Protein AF-A0A232FLA5-F1 (afdb_monomer_lite)

Structure (mmCIF, N/CA/C/O backbone):
data_AF-A0A232FLA5-F1
#
_entry.id   AF-A0A232FLA5-F1
#
loop_
_atom_site.group_PDB
_atom_site.id
_atom_site.type_symbol
_atom_site.label_atom_id
_atom_site.label_alt_id
_atom_site.label_comp_id
_atom_site.label_asym_id
_atom_site.label_entity_id
_atom_site.label_seq_id
_atom_site.pdbx_PDB_ins_code
_atom_site.Cartn_x
_atom_site.Cartn_y
_atom_site.Cartn_z
_atom_site.occupancy
_atom_site.B_iso_or_equiv
_atom_site.auth_seq_id
_atom_site.auth_comp_id
_atom_site.auth_asym_id
_atom_site.auth_atom_id
_atom_site.pdbx_PDB_model_num
ATOM 1 N N . MET A 1 1 ? -12.154 5.064 -3.636 1.00 70.19 1 MET A N 1
ATOM 2 C CA . MET A 1 1 ? -11.155 5.838 -2.864 1.00 70.19 1 MET A CA 1
ATOM 3 C C . MET A 1 1 ? -9.773 5.431 -3.352 1.00 70.19 1 MET A C 1
ATOM 5 O O . MET A 1 1 ? -9.533 4.232 -3.439 1.00 70.19 1 MET A O 1
ATOM 9 N N . THR A 1 2 ? -8.908 6.384 -3.709 1.00 71.81 2 THR A N 1
ATOM 10 C CA . THR A 1 2 ? -7.643 6.107 -4.417 1.00 71.81 2 THR A CA 1
ATOM 11 C C . THR A 1 2 ? -6.443 6.331 -3.505 1.00 71.81 2 THR A C 1
ATOM 13 O O . THR A 1 2 ? -6.303 7.405 -2.919 1.00 71.81 2 THR A O 1
ATOM 16 N N . PHE A 1 3 ? -5.570 5.330 -3.420 1.00 76.88 3 PHE A N 1
ATOM 17 C CA . PHE A 1 3 ? -4.286 5.401 -2.725 1.00 76.88 3 PHE A CA 1
ATOM 18 C C . PHE A 1 3 ? -3.154 5.324 -3.737 1.00 76.88 3 PHE A C 1
ATOM 20 O O . PHE A 1 3 ? -3.225 4.518 -4.660 1.00 76.88 3 PHE A O 1
ATOM 27 N N . ILE A 1 4 ? -2.114 6.142 -3.570 1.00 78.25 4 ILE A N 1
ATOM 28 C CA . ILE A 1 4 ? -0.978 6.163 -4.498 1.00 78.25 4 ILE A CA 1
ATOM 29 C C . ILE A 1 4 ? 0.294 5.831 -3.731 1.00 78.25 4 ILE A C 1
ATOM 31 O O . ILE A 1 4 ? 0.638 6.491 -2.749 1.00 78.25 4 ILE A O 1
ATOM 35 N N . LEU A 1 5 ? 0.995 4.810 -4.210 1.00 75.56 5 LEU A N 1
ATOM 36 C CA . LEU A 1 5 ? 2.325 4.431 -3.779 1.00 75.56 5 LEU A CA 1
ATOM 37 C C . LEU A 1 5 ? 3.326 4.929 -4.821 1.00 75.56 5 LEU A C 1
ATOM 39 O O . LEU A 1 5 ? 3.276 4.526 -5.984 1.00 75.56 5 LEU A O 1
ATOM 43 N N . ARG A 1 6 ? 4.228 5.822 -4.411 1.00 68.31 6 ARG A N 1
ATOM 44 C CA . ARG A 1 6 ? 5.314 6.312 -5.268 1.00 68.31 6 ARG A CA 1
ATOM 45 C C . ARG A 1 6 ? 6.635 5.759 -4.765 1.00 68.31 6 ARG A C 1
ATOM 47 O O . ARG A 1 6 ? 6.977 5.939 -3.594 1.00 68.31 6 ARG A O 1
ATOM 54 N N . LYS A 1 7 ? 7.383 5.105 -5.647 1.00 64.56 7 LYS A N 1
ATOM 55 C CA . LYS A 1 7 ? 8.749 4.668 -5.360 1.00 64.56 7 LYS A CA 1
ATOM 56 C C . LYS A 1 7 ? 9.708 5.774 -5.787 1.00 64.56 7 LYS A C 1
ATOM 58 O O . LYS A 1 7 ? 9.718 6.151 -6.953 1.00 64.56 7 LYS A O 1
ATOM 63 N N . GLN A 1 8 ? 10.517 6.287 -4.862 1.00 51.44 8 GLN A N 1
ATOM 64 C C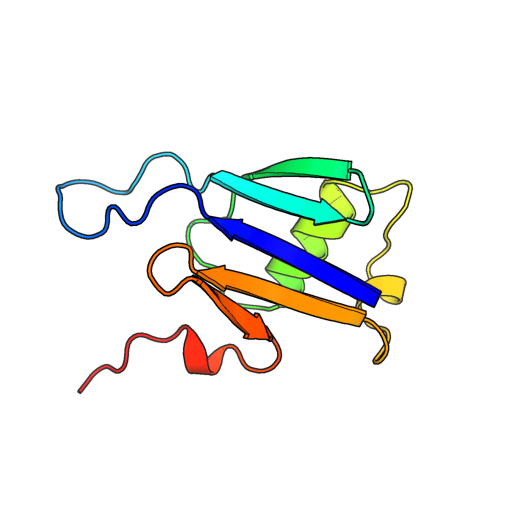A . GLN A 1 8 ? 11.679 7.083 -5.251 1.00 51.44 8 GLN A CA 1
ATOM 65 C C . GLN A 1 8 ? 12.825 6.110 -5.543 1.00 51.44 8 GLN A C 1
ATOM 67 O O . GLN A 1 8 ? 13.208 5.335 -4.674 1.00 51.44 8 GLN A O 1
ATOM 72 N N . ASN A 1 9 ? 13.351 6.171 -6.769 1.00 49.41 9 ASN A N 1
ATOM 73 C CA . ASN A 1 9 ? 14.532 5.468 -7.293 1.00 49.41 9 ASN A CA 1
ATOM 74 C C . ASN A 1 9 ? 14.291 4.098 -7.961 1.00 49.41 9 ASN A C 1
ATOM 76 O O . ASN A 1 9 ? 13.934 3.098 -7.337 1.00 49.41 9 ASN A O 1
ATOM 80 N N . ASN A 1 10 ? 14.610 4.052 -9.260 1.00 50.16 10 ASN A N 1
ATOM 81 C CA . ASN A 1 10 ? 14.776 2.847 -10.076 1.00 50.16 10 ASN A CA 1
ATOM 82 C C . ASN A 1 10 ? 16.267 2.503 -10.267 1.00 50.16 10 ASN A C 1
ATOM 84 O O . ASN A 1 10 ? 16.736 2.323 -11.385 1.00 50.16 10 ASN A O 1
ATOM 88 N N . LEU A 1 11 ? 17.030 2.385 -9.175 1.00 35.53 11 LEU A N 1
ATOM 89 C CA . LEU A 1 11 ? 18.393 1.837 -9.211 1.00 35.53 11 LEU A CA 1
ATOM 90 C C . LEU A 1 11 ? 18.341 0.334 -8.934 1.00 35.53 11 LEU A C 1
ATOM 92 O O . LEU A 1 11 ? 18.653 -0.152 -7.853 1.00 35.53 11 LEU A O 1
ATOM 96 N N . THR A 1 12 ? 17.879 -0.401 -9.938 1.00 40.31 12 THR A N 1
ATOM 97 C CA . THR A 1 12 ? 18.244 -1.814 -10.088 1.00 40.31 12 THR A CA 1
ATOM 98 C C . THR A 1 12 ? 19.528 -1.785 -10.923 1.00 40.31 12 THR A C 1
ATOM 100 O O . THR A 1 12 ? 19.621 -0.940 -11.805 1.00 40.31 12 THR A O 1
ATOM 103 N N . TYR A 1 13 ? 20.513 -2.644 -10.665 1.00 38.09 13 TYR A N 1
ATOM 104 C CA . TYR A 1 13 ? 21.764 -2.782 -11.443 1.00 38.09 13 TYR A CA 1
ATOM 105 C C . TYR A 1 13 ? 22.989 -1.926 -11.081 1.00 38.09 13 TYR A C 1
ATOM 107 O O . TYR A 1 13 ? 23.839 -1.762 -11.940 1.00 38.09 13 TYR A O 1
ATOM 115 N N . LEU A 1 14 ? 23.200 -1.458 -9.850 1.00 32.94 14 LEU A N 1
ATOM 116 C CA . LEU A 1 14 ? 24.573 -1.140 -9.419 1.00 32.94 14 LEU A CA 1
ATOM 117 C C . LEU A 1 14 ? 24.757 -1.484 -7.940 1.00 32.94 14 LEU A C 1
ATOM 119 O O . LEU A 1 14 ? 24.574 -0.634 -7.087 1.00 32.94 14 LEU A O 1
ATOM 123 N N . ILE A 1 15 ? 25.125 -2.749 -7.709 1.00 34.41 15 ILE A N 1
ATOM 124 C CA . ILE A 1 15 ? 25.950 -3.232 -6.591 1.00 34.41 15 ILE A CA 1
ATOM 125 C C . ILE A 1 15 ? 25.362 -2.978 -5.185 1.00 34.41 15 ILE A C 1
ATOM 127 O O . ILE A 1 15 ? 25.305 -1.857 -4.704 1.00 34.41 15 ILE A O 1
ATOM 131 N N . GLU A 1 16 ? 25.017 -4.079 -4.510 1.00 36.94 16 GLU A N 1
ATOM 132 C CA . GLU A 1 16 ? 24.495 -4.159 -3.134 1.00 36.94 16 GLU A CA 1
ATOM 133 C C . GLU A 1 16 ? 23.034 -3.708 -2.948 1.00 36.94 16 GLU A C 1
ATOM 135 O O . GLU A 1 16 ? 22.548 -2.757 -3.547 1.00 36.94 16 GLU A O 1
ATOM 140 N N . LEU A 1 17 ? 22.299 -4.472 -2.132 1.00 39.81 17 LEU A N 1
ATOM 141 C CA . LEU A 1 17 ? 20.905 -4.236 -1.735 1.00 39.81 17 LEU A CA 1
ATOM 142 C C . LEU A 1 17 ? 20.619 -2.730 -1.558 1.00 39.81 17 LEU A C 1
ATOM 144 O O . LEU A 1 17 ? 21.312 -2.092 -0.761 1.00 39.81 17 LEU A O 1
ATOM 148 N N . PRO A 1 18 ? 19.614 -2.137 -2.233 1.00 41.94 18 PRO A N 1
ATOM 149 C CA . PRO A 1 18 ? 19.346 -0.721 -2.065 1.00 41.94 18 PRO A CA 1
ATOM 150 C C . PRO A 1 18 ? 18.851 -0.498 -0.636 1.00 41.94 18 PRO A C 1
ATOM 152 O O . PRO A 1 18 ? 17.754 -0.899 -0.254 1.00 41.94 18 PRO A O 1
ATOM 155 N N . LYS A 1 19 ? 19.713 0.142 0.152 1.00 47.94 19 LYS A N 1
ATOM 156 C CA . LYS A 1 19 ? 19.619 0.392 1.593 1.00 47.94 19 LYS A CA 1
ATOM 157 C C . LYS A 1 19 ? 18.384 1.187 2.031 1.00 47.94 19 LYS A C 1
ATOM 159 O O . LYS A 1 19 ? 18.204 1.403 3.222 1.00 47.94 19 LYS A O 1
ATOM 164 N N . GLU A 1 20 ? 17.512 1.604 1.121 1.00 55.06 20 GLU A N 1
ATOM 165 C CA . GLU A 1 20 ? 16.309 2.353 1.460 1.00 55.06 20 GLU A CA 1
ATOM 166 C C . GLU A 1 20 ? 15.151 1.922 0.560 1.00 55.06 20 GLU A C 1
ATOM 168 O O . GLU A 1 20 ? 14.941 2.461 -0.523 1.00 55.06 20 GLU A O 1
ATOM 173 N N . GLY A 1 21 ? 14.348 0.963 1.028 1.00 63.62 21 GLY A N 1
ATOM 174 C CA . GLY A 1 21 ? 13.018 0.671 0.486 1.00 63.62 21 GLY A CA 1
ATOM 175 C C . GLY A 1 21 ? 12.039 1.831 0.702 1.00 63.62 21 GLY A C 1
ATOM 176 O O . GLY A 1 21 ? 10.906 1.615 1.098 1.00 63.62 21 GLY A O 1
ATOM 177 N N . LEU A 1 22 ? 12.455 3.084 0.546 1.00 72.88 22 LEU A N 1
ATOM 178 C CA . LEU A 1 22 ? 11.641 4.243 0.872 1.00 72.88 22 LEU A CA 1
ATOM 179 C C . LEU A 1 22 ? 10.554 4.446 -0.190 1.00 72.88 22 LEU A C 1
ATOM 181 O O . LEU A 1 22 ? 10.824 4.635 -1.375 1.00 72.88 22 LEU A O 1
ATOM 185 N N . VAL A 1 23 ? 9.303 4.435 0.255 1.00 77.44 23 VAL A N 1
ATOM 186 C CA . VAL A 1 23 ? 8.125 4.719 -0.561 1.00 77.44 23 VAL A CA 1
ATOM 187 C C . VAL A 1 23 ? 7.333 5.870 0.028 1.00 77.44 23 VAL A C 1
ATOM 189 O O . VAL A 1 23 ? 7.351 6.124 1.232 1.00 77.44 23 VAL A O 1
ATOM 192 N N . PHE A 1 24 ? 6.602 6.561 -0.833 1.00 82.62 24 PHE A N 1
ATOM 193 C CA . PHE A 1 24 ? 5.712 7.641 -0.448 1.00 82.62 24 PHE A CA 1
ATOM 194 C C . PHE A 1 24 ? 4.281 7.155 -0.599 1.00 82.62 24 PHE A C 1
ATOM 196 O O . PHE A 1 24 ? 3.838 6.797 -1.689 1.00 82.62 24 PHE A O 1
ATOM 203 N N . LEU A 1 25 ? 3.581 7.131 0.526 1.00 85.94 25 LEU A N 1
ATOM 204 C CA . LEU A 1 25 ? 2.173 6.812 0.630 1.00 85.94 25 LEU A CA 1
ATOM 205 C C . LEU A 1 25 ? 1.395 8.118 0.577 1.00 85.94 25 LEU A C 1
ATOM 207 O O . LEU A 1 25 ? 1.511 8.956 1.475 1.00 85.94 25 LEU A O 1
ATOM 211 N N . GLN A 1 26 ? 0.612 8.290 -0.477 1.00 85.81 26 GLN A N 1
ATOM 212 C CA . GLN A 1 26 ? -0.258 9.442 -0.642 1.00 85.81 26 GLN A CA 1
ATOM 213 C C . GLN A 1 26 ? -1.703 9.035 -0.356 1.00 85.81 26 GLN A C 1
ATOM 215 O O . GLN A 1 26 ? -2.235 8.097 -0.957 1.00 85.81 26 GLN A O 1
ATOM 220 N N . TYR A 1 27 ? -2.331 9.760 0.567 1.00 84.56 27 TYR A N 1
ATOM 221 C CA . TYR A 1 27 ? -3.741 9.634 0.904 1.00 84.56 27 TYR A CA 1
ATOM 222 C C . TYR A 1 27 ? -4.365 11.025 1.002 1.00 84.56 27 TYR A C 1
ATOM 224 O O . TYR A 1 27 ? -3.966 11.837 1.836 1.00 84.56 27 TYR A O 1
ATOM 232 N N . ARG A 1 28 ? -5.364 11.300 0.152 1.00 82.62 28 ARG A N 1
ATOM 233 C CA . ARG A 1 28 ? -5.972 12.637 0.020 1.00 82.62 28 ARG A CA 1
ATOM 234 C C . ARG A 1 28 ? -4.878 13.692 -0.231 1.00 82.62 28 ARG A C 1
ATOM 236 O O . ARG A 1 28 ? -4.109 13.550 -1.177 1.00 82.62 28 ARG A O 1
ATOM 243 N N . ASN A 1 29 ? -4.778 14.703 0.633 1.00 83.12 29 ASN A N 1
ATOM 244 C CA . ASN A 1 29 ? -3.771 15.766 0.561 1.00 83.12 29 ASN A CA 1
ATOM 245 C C . ASN A 1 29 ? -2.561 15.509 1.473 1.00 83.12 29 ASN A C 1
ATOM 247 O O . ASN A 1 29 ? -1.708 16.381 1.623 1.00 83.12 29 ASN A O 1
ATOM 251 N N . GLU A 1 30 ? -2.469 14.330 2.090 1.00 82.00 30 GLU A N 1
ATOM 252 C CA . GLU A 1 30 ? -1.333 13.952 2.919 1.00 82.00 30 GLU A CA 1
ATOM 253 C C . GLU A 1 30 ? -0.406 12.995 2.174 1.00 82.00 30 GLU A C 1
ATOM 255 O O . GLU A 1 30 ? -0.836 12.041 1.526 1.00 82.00 30 GLU A O 1
ATOM 260 N N . THR A 1 31 ? 0.896 13.233 2.306 1.00 84.38 31 THR A N 1
ATOM 261 C CA . THR A 1 31 ? 1.935 12.318 1.834 1.00 84.38 31 THR A CA 1
ATOM 262 C C . THR A 1 31 ? 2.822 11.940 3.006 1.00 84.38 31 THR A C 1
ATOM 264 O O . THR A 1 31 ? 3.312 12.808 3.730 1.00 84.38 31 THR A O 1
ATOM 267 N N . LYS A 1 32 ? 3.037 10.641 3.203 1.00 83.06 32 LYS A N 1
ATOM 268 C CA . LYS A 1 32 ? 3.923 10.108 4.238 1.00 83.06 32 LYS A CA 1
ATOM 269 C C . LYS A 1 32 ? 4.963 9.196 3.619 1.00 83.06 32 LYS A C 1
ATOM 271 O O . LYS A 1 32 ? 4.663 8.419 2.721 1.00 83.06 32 LYS A O 1
ATOM 276 N N . ARG A 1 33 ? 6.187 9.278 4.127 1.00 82.50 33 ARG A N 1
ATOM 277 C CA . ARG A 1 33 ? 7.267 8.358 3.770 1.00 82.50 33 ARG A CA 1
ATOM 278 C C . ARG A 1 33 ? 7.178 7.099 4.632 1.00 82.50 33 ARG A C 1
ATOM 280 O O . ARG A 1 33 ? 6.999 7.203 5.844 1.00 82.50 33 ARG A O 1
ATOM 287 N N . ALA A 1 34 ? 7.313 5.934 4.018 1.00 79.44 34 ALA A N 1
ATOM 288 C CA . ALA A 1 34 ? 7.309 4.639 4.678 1.00 79.44 34 ALA A CA 1
ATOM 289 C C . ALA A 1 34 ? 8.428 3.766 4.111 1.00 79.44 34 ALA A C 1
ATOM 291 O O . ALA A 1 34 ? 8.828 3.924 2.963 1.00 79.44 34 ALA A O 1
ATOM 292 N N . LEU A 1 35 ? 8.937 2.846 4.925 1.00 76.56 35 LEU A N 1
ATOM 293 C CA . LEU A 1 35 ? 9.884 1.840 4.464 1.00 76.56 35 LEU A CA 1
ATOM 294 C C . LEU A 1 35 ? 9.106 0.607 4.019 1.00 76.56 35 LEU A C 1
ATOM 296 O O . LEU A 1 35 ? 8.385 -0.008 4.805 1.00 76.56 35 LEU A O 1
ATOM 300 N N . LEU A 1 36 ? 9.265 0.280 2.751 1.00 71.81 36 LEU A N 1
ATOM 301 C CA . LEU A 1 36 ? 8.871 -0.964 2.141 1.00 71.81 36 LEU A CA 1
ATOM 302 C C . LEU A 1 36 ? 9.758 -2.087 2.694 1.00 71.81 36 LEU A C 1
ATOM 304 O O . LEU A 1 36 ? 10.982 -1.924 2.746 1.00 71.81 36 LEU A O 1
ATOM 308 N N . PRO A 1 37 ? 9.178 -3.224 3.098 1.00 66.12 37 PRO A N 1
ATOM 309 C CA . PRO A 1 37 ? 9.970 -4.414 3.366 1.00 66.12 37 PRO A CA 1
ATOM 310 C C . PRO A 1 37 ? 10.688 -4.886 2.092 1.00 66.12 37 PRO A C 1
ATOM 312 O O . PRO A 1 37 ? 10.252 -4.593 0.978 1.00 66.12 37 PRO A O 1
ATOM 315 N N . ASN A 1 38 ? 11.779 -5.638 2.273 1.00 55.88 38 ASN A N 1
ATOM 316 C CA . ASN A 1 38 ? 12.621 -6.156 1.184 1.00 55.88 38 ASN A CA 1
ATOM 317 C C . ASN A 1 38 ? 11.836 -6.977 0.144 1.00 55.88 38 ASN A C 1
ATOM 319 O O . ASN A 1 38 ? 12.261 -7.074 -1.004 1.00 55.88 38 ASN A O 1
ATOM 323 N N . GLU A 1 39 ? 10.679 -7.520 0.528 1.00 55.47 39 GLU A N 1
ATOM 324 C CA . GLU A 1 39 ? 9.740 -8.194 -0.361 1.00 55.47 39 GLU A CA 1
ATOM 325 C C . GLU A 1 39 ? 8.314 -7.687 -0.092 1.00 55.47 39 GLU A C 1
ATOM 327 O O . GLU A 1 39 ? 7.803 -7.804 1.024 1.00 55.47 39 GLU A O 1
ATOM 332 N N . ILE A 1 40 ? 7.644 -7.142 -1.116 1.00 62.84 40 ILE A N 1
ATOM 333 C CA . ILE A 1 40 ? 6.176 -7.085 -1.118 1.00 62.84 40 ILE A CA 1
ATOM 334 C C . ILE A 1 40 ? 5.699 -8.406 -1.709 1.00 62.84 40 ILE A C 1
ATOM 336 O O . ILE A 1 40 ? 5.715 -8.590 -2.924 1.00 62.84 40 ILE A O 1
ATOM 340 N N . THR A 1 41 ? 5.262 -9.317 -0.849 1.00 59.47 41 THR A N 1
ATOM 341 C CA . THR A 1 41 ? 4.668 -10.590 -1.275 1.00 59.47 41 THR A CA 1
ATOM 342 C C . THR A 1 41 ? 3.145 -10.526 -1.369 1.00 59.47 41 THR A C 1
ATOM 344 O O . THR A 1 41 ? 2.563 -11.339 -2.084 1.00 59.47 41 THR A O 1
ATOM 347 N N . SER A 1 42 ? 2.515 -9.540 -0.710 1.00 66.81 42 SER A N 1
ATOM 348 C CA . SER A 1 42 ? 1.057 -9.424 -0.578 1.00 66.81 42 SER A CA 1
ATOM 349 C C . SER A 1 42 ? 0.559 -7.971 -0.599 1.00 66.81 42 SER A C 1
ATOM 351 O O . SER A 1 42 ? 1.233 -7.057 -0.115 1.00 66.81 42 SER A O 1
ATOM 353 N N . ILE A 1 43 ? -0.674 -7.760 -1.079 1.00 76.25 43 ILE A N 1
ATOM 354 C CA . ILE A 1 43 ? -1.382 -6.473 -0.978 1.00 76.25 43 ILE A CA 1
ATOM 355 C C . ILE A 1 43 ? -1.595 -6.096 0.490 1.00 76.25 43 ILE A C 1
ATOM 357 O O . ILE A 1 43 ? -1.518 -4.923 0.839 1.00 76.25 43 ILE A O 1
ATOM 361 N N . ASP A 1 44 ? -1.748 -7.092 1.363 1.00 81.62 44 ASP A N 1
ATOM 362 C CA . ASP A 1 44 ? -1.881 -6.919 2.810 1.00 81.62 44 ASP A CA 1
ATOM 363 C C . ASP A 1 44 ? -0.679 -6.198 3.414 1.00 81.62 44 ASP A C 1
ATOM 365 O O . ASP A 1 44 ? -0.840 -5.365 4.301 1.00 81.62 44 ASP A O 1
ATOM 369 N N . THR A 1 45 ? 0.527 -6.433 2.890 1.00 79.25 45 THR A N 1
ATOM 370 C CA . THR A 1 45 ? 1.733 -5.715 3.314 1.00 79.25 45 THR A CA 1
ATOM 371 C C . THR A 1 45 ? 1.634 -4.229 2.972 1.00 79.25 45 THR A C 1
ATOM 373 O O . THR A 1 45 ? 1.986 -3.376 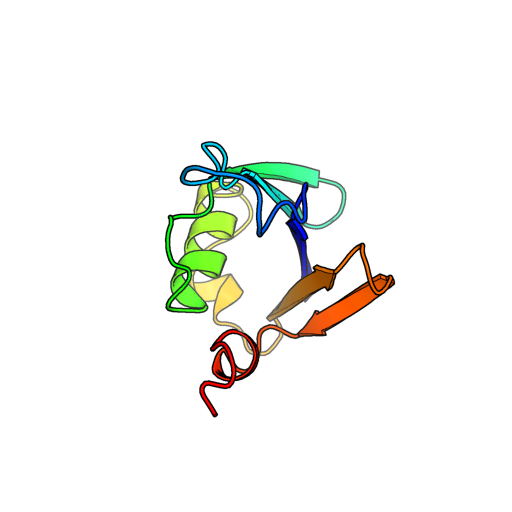3.787 1.00 79.25 45 THR A O 1
ATOM 376 N N . VAL A 1 46 ? 1.104 -3.897 1.791 1.00 79.94 46 VAL A N 1
ATOM 377 C CA . VAL A 1 46 ? 0.886 -2.507 1.366 1.00 79.94 46 VAL A CA 1
ATOM 378 C C . VAL A 1 46 ? -0.244 -1.866 2.169 1.00 79.94 46 VAL A C 1
ATOM 380 O O . VAL A 1 46 ? -0.077 -0.758 2.677 1.00 79.94 46 VAL A O 1
ATOM 383 N N . LYS A 1 47 ? -1.362 -2.572 2.372 1.00 85.06 47 LYS A N 1
ATOM 384 C CA . LYS A 1 47 ? -2.473 -2.113 3.217 1.00 85.06 47 LYS A CA 1
ATOM 385 C C . LYS A 1 47 ? -1.999 -1.830 4.642 1.00 85.06 47 LYS A C 1
ATOM 387 O O . LYS A 1 47 ? -2.248 -0.747 5.169 1.00 85.06 47 LYS A O 1
ATOM 392 N N . ALA A 1 48 ? -1.222 -2.738 5.227 1.00 86.19 48 ALA A N 1
ATOM 393 C CA . ALA A 1 48 ? -0.633 -2.565 6.548 1.00 86.19 48 ALA A CA 1
ATOM 394 C C . ALA A 1 48 ? 0.292 -1.340 6.615 1.00 86.19 48 ALA A C 1
ATOM 396 O O . ALA A 1 48 ? 0.272 -0.623 7.612 1.00 86.19 48 ALA A O 1
ATOM 397 N N . LEU A 1 49 ? 1.058 -1.036 5.559 1.00 85.38 49 LEU A N 1
ATOM 398 C CA . LEU A 1 49 ? 1.869 0.186 5.494 1.00 85.38 49 LEU A CA 1
ATOM 399 C C . LEU A 1 49 ? 1.008 1.458 5.498 1.00 85.38 49 LEU A C 1
ATOM 401 O O . LEU A 1 4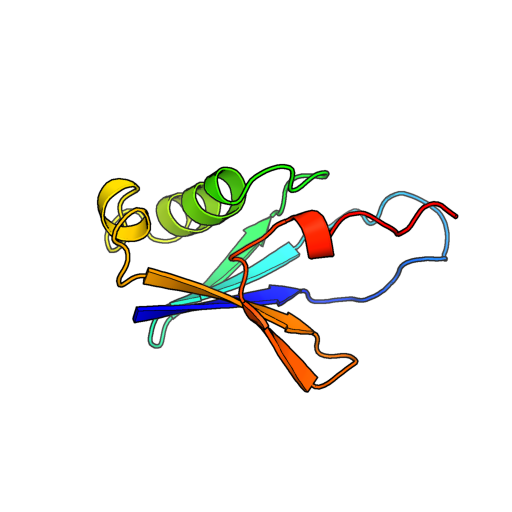9 ? 1.360 2.424 6.183 1.00 85.38 49 LEU A O 1
ATOM 405 N N . PHE A 1 50 ? -0.125 1.457 4.791 1.00 86.69 50 PHE A N 1
ATOM 406 C CA . PHE A 1 50 ? -1.085 2.564 4.806 1.00 86.69 50 PHE A CA 1
ATOM 407 C C . PHE A 1 50 ? -1.722 2.735 6.187 1.00 86.69 50 PHE A C 1
ATOM 409 O O . PHE A 1 50 ? -1.671 3.835 6.735 1.00 86.69 50 PHE A O 1
ATOM 416 N N . VAL A 1 51 ? -2.235 1.662 6.795 1.00 90.25 51 VAL A N 1
ATOM 417 C CA . VAL A 1 51 ? -2.794 1.702 8.159 1.00 90.25 51 VAL A CA 1
ATOM 418 C C . VAL A 1 51 ? -1.743 2.170 9.162 1.00 90.25 51 VAL A C 1
ATOM 420 O O . VAL A 1 51 ? -2.016 3.040 9.980 1.00 90.25 51 VAL A O 1
ATOM 423 N N . ARG A 1 52 ? -0.506 1.672 9.069 1.00 88.25 52 ARG A N 1
ATOM 424 C CA . ARG A 1 52 ? 0.580 2.059 9.980 1.00 88.25 52 ARG A CA 1
ATOM 425 C C . ARG A 1 52 ? 0.990 3.522 9.819 1.00 88.25 52 ARG A C 1
ATOM 427 O O . ARG A 1 52 ? 1.367 4.159 10.798 1.00 88.25 52 ARG A O 1
ATOM 434 N N . SER A 1 53 ? 0.921 4.057 8.602 1.00 87.19 53 SER A N 1
ATOM 435 C CA . SER A 1 53 ? 1.261 5.458 8.325 1.00 87.19 53 SER A CA 1
ATOM 436 C C . SER A 1 53 ? 0.116 6.417 8.662 1.00 87.19 53 SER A C 1
ATOM 438 O O . SER A 1 53 ? 0.366 7.552 9.070 1.00 87.19 53 SER A O 1
ATOM 440 N N . PHE A 1 54 ? -1.134 5.963 8.549 1.00 89.25 54 PHE A N 1
ATOM 441 C CA . PHE A 1 54 ? -2.345 6.745 8.806 1.00 89.25 54 PHE A CA 1
ATOM 442 C C . PHE A 1 54 ? -3.298 6.051 9.801 1.00 89.25 54 PHE A C 1
ATOM 444 O O . PHE A 1 54 ? -4.487 5.926 9.511 1.00 89.25 54 PHE A O 1
ATOM 451 N N . PRO A 1 55 ? -2.849 5.660 11.008 1.00 87.69 55 PRO A N 1
ATOM 452 C CA . PRO A 1 55 ? -3.635 4.808 11.911 1.00 87.69 55 PRO A CA 1
ATOM 453 C C . PRO A 1 55 ? -4.893 5.490 12.459 1.00 87.69 55 PRO A C 1
ATOM 455 O O . PRO A 1 55 ? -5.809 4.829 12.929 1.00 87.69 55 PRO A O 1
ATOM 458 N N . LYS A 1 56 ? -4.949 6.827 12.405 1.00 87.88 56 LYS A N 1
ATOM 459 C CA . LYS A 1 56 ? -6.120 7.619 12.812 1.00 87.88 56 LYS A CA 1
ATOM 460 C C . LYS A 1 56 ? -7.163 7.784 11.702 1.00 87.88 56 LYS A C 1
ATOM 462 O O . LYS A 1 56 ? -8.267 8.227 11.987 1.00 87.88 56 LYS A O 1
ATOM 467 N N . GLN A 1 57 ? -6.793 7.519 10.448 1.00 85.81 57 GLN A N 1
ATOM 468 C CA . GLN A 1 57 ? -7.635 7.783 9.274 1.00 85.81 57 GLN A CA 1
ATOM 469 C C . GLN A 1 57 ? -7.966 6.515 8.484 1.00 85.81 57 GLN A C 1
ATOM 471 O O . GLN A 1 57 ? -8.978 6.489 7.790 1.00 85.81 57 GLN A O 1
ATOM 476 N N . LEU A 1 58 ? -7.111 5.494 8.562 1.00 88.75 58 LEU A N 1
ATOM 477 C CA . LEU A 1 58 ? -7.216 4.243 7.825 1.00 88.75 58 LEU A CA 1
ATOM 478 C C . LEU A 1 58 ? -7.207 3.064 8.794 1.00 88.75 58 LEU A C 1
ATOM 480 O O . LEU A 1 58 ? -6.427 3.033 9.744 1.00 88.75 58 LEU A O 1
ATOM 484 N N . THR A 1 59 ? -8.036 2.071 8.496 1.00 89.81 59 THR A N 1
ATOM 485 C CA . THR A 1 59 ? -8.085 0.776 9.181 1.00 89.81 59 THR A CA 1
ATOM 486 C C . THR A 1 59 ? -7.980 -0.343 8.150 1.00 89.81 59 THR A C 1
ATOM 488 O O . THR A 1 59 ? -8.216 -0.119 6.961 1.00 89.81 59 THR A O 1
ATOM 491 N N . MET A 1 60 ? -7.617 -1.551 8.589 1.00 87.38 60 MET A N 1
ATOM 492 C CA . MET A 1 60 ? -7.511 -2.700 7.682 1.00 87.38 60 MET A CA 1
ATOM 493 C C . MET A 1 60 ? -8.871 -3.024 7.045 1.00 87.38 60 MET A C 1
ATOM 495 O O . MET A 1 60 ? -8.951 -3.170 5.833 1.00 87.38 60 MET A O 1
ATOM 499 N N . GLU A 1 61 ? -9.949 -2.986 7.838 1.00 89.12 61 GLU A N 1
ATOM 500 C CA . GLU A 1 61 ? -11.333 -3.153 7.365 1.00 89.12 61 GLU A CA 1
ATOM 501 C C . GLU A 1 61 ? -11.719 -2.128 6.292 1.00 89.12 61 GLU A C 1
ATOM 503 O O . GLU A 1 61 ? -12.363 -2.468 5.302 1.00 89.12 61 GLU A O 1
ATOM 508 N N . TYR A 1 62 ? -11.297 -0.867 6.448 1.00 87.88 62 TYR A N 1
ATOM 509 C CA . TYR A 1 62 ? -11.560 0.158 5.441 1.00 87.88 62 TYR A CA 1
ATOM 510 C C . TYR A 1 62 ? -10.856 -0.165 4.118 1.00 87.88 62 TYR A C 1
ATOM 512 O O . TYR A 1 62 ? -11.456 -0.021 3.055 1.00 87.88 62 TYR A O 1
ATOM 520 N N . LEU A 1 63 ? -9.601 -0.623 4.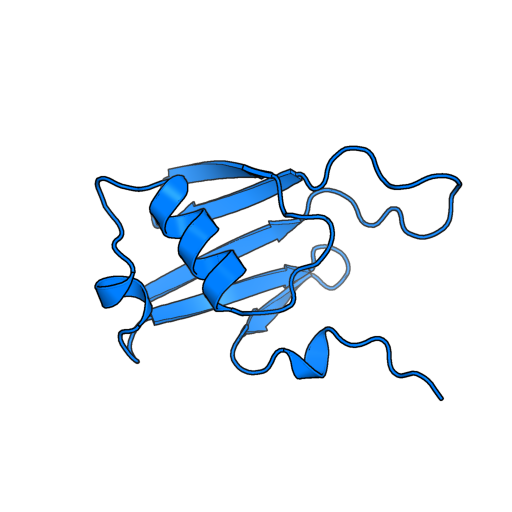178 1.00 84.00 63 LEU A N 1
ATOM 521 C CA . LEU A 1 63 ? -8.812 -0.997 2.999 1.00 84.00 63 LEU A CA 1
ATOM 522 C C . LEU A 1 63 ? -9.227 -2.341 2.376 1.00 84.00 63 LEU A C 1
ATOM 524 O O . LEU A 1 63 ? -8.846 -2.625 1.241 1.00 84.00 63 LEU A O 1
ATOM 528 N N . ASP A 1 64 ? -9.984 -3.167 3.093 1.00 84.56 64 ASP A N 1
ATOM 529 C CA . ASP A 1 64 ? -10.622 -4.380 2.564 1.00 84.56 64 ASP A CA 1
ATOM 530 C C . ASP A 1 64 ? -11.937 -4.102 1.838 1.00 84.56 64 ASP A C 1
ATOM 532 O O . ASP A 1 64 ? -12.455 -4.972 1.139 1.00 84.56 64 ASP A O 1
ATOM 536 N N . SER A 1 65 ? -12.459 -2.877 1.928 1.00 83.88 65 SER A N 1
ATOM 537 C CA . SER A 1 65 ? -13.633 -2.487 1.159 1.00 83.88 65 SER A CA 1
ATOM 538 C C . SER A 1 65 ? -13.353 -2.580 -0.348 1.00 83.88 65 SER A C 1
ATOM 540 O O . SER A 1 65 ? -12.361 -2.018 -0.816 1.00 83.88 65 SER A O 1
ATOM 542 N N . PRO A 1 66 ? -14.266 -3.160 -1.151 1.00 79.94 66 PRO A N 1
ATOM 543 C CA . PRO A 1 66 ? -14.129 -3.223 -2.612 1.00 79.94 66 PRO A CA 1
ATOM 544 C C . PRO A 1 66 ? -14.117 -1.836 -3.282 1.00 79.94 66 PRO A C 1
ATOM 546 O O . PRO A 1 66 ? -13.812 -1.700 -4.462 1.00 79.94 66 PRO A O 1
ATOM 549 N N . HIS A 1 67 ? -14.441 -0.780 -2.533 1.00 80.44 67 HIS A N 1
ATOM 550 C CA . HIS A 1 67 ? -14.394 0.607 -2.992 1.00 80.44 67 HIS A CA 1
ATOM 551 C C . HIS A 1 67 ? -12.999 1.242 -2.857 1.00 80.44 67 HIS A C 1
ATOM 553 O O . HIS A 1 67 ? -12.806 2.404 -3.242 1.00 80.44 67 HIS A O 1
ATOM 559 N N . VAL A 1 68 ? -12.039 0.530 -2.263 1.00 83.44 68 VAL A N 1
ATOM 560 C CA . VAL A 1 68 ? -10.661 0.978 -2.079 1.00 83.44 68 VAL A CA 1
ATOM 561 C C . VAL A 1 68 ? -9.770 0.369 -3.150 1.00 83.44 68 VAL A C 1
ATOM 563 O O . VAL A 1 68 ? -9.707 -0.843 -3.305 1.00 83.44 68 VAL A O 1
ATOM 566 N N . LYS A 1 69 ? -9.041 1.237 -3.857 1.00 82.12 69 LYS A N 1
ATOM 567 C CA . LYS A 1 69 ? -8.084 0.849 -4.892 1.00 82.12 69 LYS A CA 1
ATOM 568 C C . LYS A 1 69 ? -6.716 1.443 -4.582 1.00 82.12 69 LYS A C 1
ATOM 570 O O . LYS A 1 69 ? -6.603 2.617 -4.209 1.00 82.12 69 LYS A O 1
ATOM 575 N N . ILE A 1 70 ? -5.681 0.621 -4.717 1.00 81.12 70 ILE A N 1
ATOM 576 C CA . ILE A 1 70 ? -4.290 1.003 -4.471 1.00 81.12 70 ILE A CA 1
ATOM 577 C C . ILE A 1 70 ? -3.571 1.023 -5.811 1.00 81.12 70 ILE A C 1
ATOM 579 O O . ILE A 1 70 ? -3.610 0.048 -6.553 1.00 81.12 70 ILE A O 1
ATOM 583 N N . TYR A 1 71 ? -2.898 2.129 -6.100 1.00 82.12 71 TYR A N 1
ATOM 584 C CA . TYR A 1 71 ? -2.155 2.333 -7.331 1.00 82.12 71 TYR A CA 1
ATOM 585 C C . TYR A 1 71 ? -0.673 2.502 -7.038 1.00 82.12 71 TYR A C 1
ATOM 587 O O . TYR A 1 71 ? -0.288 3.160 -6.071 1.00 82.12 71 TYR A O 1
ATOM 595 N N . ILE A 1 72 ? 0.159 1.950 -7.910 1.00 78.69 72 ILE A N 1
ATOM 596 C CA . ILE A 1 72 ? 1.594 2.201 -7.943 1.00 78.69 72 ILE A CA 1
ATOM 597 C C . ILE A 1 72 ? 1.874 3.131 -9.115 1.00 78.69 72 ILE A C 1
ATOM 599 O O . ILE A 1 72 ? 1.548 2.807 -10.253 1.00 78.69 72 ILE A O 1
ATOM 603 N N . HIS A 1 73 ? 2.485 4.280 -8.840 1.00 76.00 73 HIS A N 1
ATOM 604 C CA . HIS A 1 73 ? 2.982 5.166 -9.892 1.00 76.00 73 HIS A CA 1
ATOM 605 C C . HIS A 1 73 ? 4.398 4.752 -10.278 1.00 76.00 73 HIS A C 1
ATOM 607 O O . HIS A 1 73 ? 5.308 4.800 -9.446 1.00 76.00 73 HIS A O 1
ATOM 613 N N . ASP A 1 74 ? 4.580 4.359 -11.536 1.00 71.06 74 ASP A N 1
ATOM 614 C CA . ASP A 1 74 ? 5.896 4.154 -12.130 1.00 71.06 74 ASP A CA 1
ATOM 615 C C . ASP A 1 74 ? 6.346 5.446 -12.807 1.00 71.06 74 ASP A C 1
ATOM 617 O O . ASP A 1 74 ? 5.910 5.775 -13.911 1.00 71.06 74 ASP A O 1
ATOM 621 N N . SER A 1 75 ? 7.244 6.177 -12.149 1.00 62.44 75 SER A N 1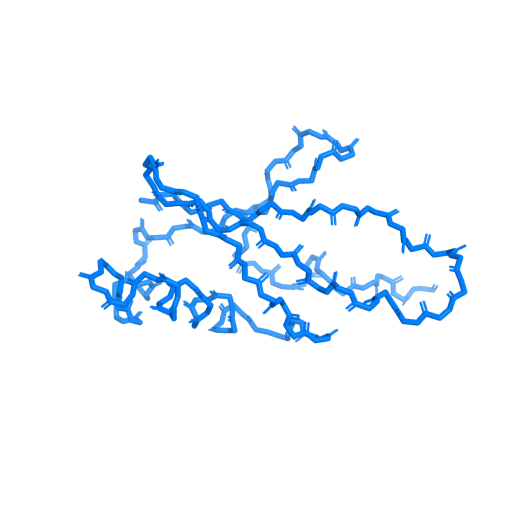
ATOM 622 C CA . SER A 1 75 ? 7.772 7.440 -12.665 1.00 62.44 75 SER A CA 1
ATOM 623 C C . SER A 1 75 ? 8.612 7.276 -13.936 1.00 62.44 75 SER A C 1
ATOM 625 O O . SER A 1 75 ? 8.791 8.254 -14.652 1.00 62.44 75 SER A O 1
ATOM 627 N N . ASN A 1 76 ? 9.102 6.069 -14.252 1.00 65.00 76 ASN A N 1
ATOM 628 C CA . ASN A 1 76 ? 9.823 5.840 -15.508 1.00 65.00 76 ASN A CA 1
ATOM 629 C C . ASN A 1 76 ? 8.882 5.796 -16.713 1.00 65.00 76 ASN A C 1
ATOM 631 O O . ASN A 1 76 ? 9.290 6.138 -17.819 1.00 65.00 76 ASN A O 1
ATOM 635 N N . LYS A 1 77 ? 7.650 5.323 -16.510 1.00 69.62 77 LYS A N 1
ATOM 636 C CA . LYS A 1 77 ? 6.638 5.176 -17.567 1.00 69.62 77 LYS A CA 1
ATOM 637 C C . LYS A 1 77 ? 5.547 6.238 -17.493 1.00 69.62 77 LYS A C 1
ATOM 639 O O . LYS A 1 77 ? 4.717 6.302 -18.390 1.00 69.62 77 LYS A O 1
ATOM 644 N N . ASP A 1 78 ? 5.545 7.020 -16.417 1.00 74.62 78 ASP A N 1
ATOM 645 C CA . ASP A 1 78 ? 4.472 7.927 -16.018 1.00 74.62 78 ASP A CA 1
ATOM 646 C C . ASP A 1 78 ? 3.084 7.259 -16.030 1.00 74.62 78 ASP A C 1
ATOM 648 O O . ASP A 1 78 ? 2.078 7.825 -16.446 1.00 74.62 78 ASP A O 1
ATOM 652 N N . MET A 1 79 ? 3.037 5.998 -15.591 1.00 75.69 79 MET A N 1
ATOM 653 C CA . MET A 1 79 ? 1.822 5.182 -15.571 1.00 75.69 79 MET A CA 1
ATOM 654 C C . MET A 1 79 ? 1.451 4.789 -14.146 1.00 75.69 79 MET A C 1
ATOM 656 O O . MET A 1 79 ? 2.314 4.558 -13.297 1.00 75.69 79 MET A O 1
ATOM 660 N N . PHE A 1 80 ? 0.146 4.677 -13.899 1.00 76.88 80 PHE A N 1
ATOM 661 C CA . PHE A 1 80 ? -0.406 4.152 -12.655 1.00 76.88 80 PHE A CA 1
ATOM 662 C C . PHE A 1 80 ? -0.879 2.719 -12.872 1.00 76.88 80 PHE A C 1
ATOM 664 O O . PHE A 1 80 ? -1.758 2.464 -13.692 1.00 76.88 80 PHE A O 1
ATOM 671 N N . TYR A 1 81 ? -0.304 1.794 -12.115 1.00 74.75 81 TYR A N 1
ATOM 672 C CA . TYR A 1 81 ? -0.678 0.388 -12.115 1.00 74.75 81 TYR A CA 1
ATOM 673 C C . TYR A 1 81 ? -1.582 0.107 -10.930 1.00 74.75 81 TYR A C 1
ATOM 675 O O . TYR A 1 81 ? -1.217 0.396 -9.791 1.00 74.75 81 TYR A O 1
ATOM 683 N N . GLU A 1 82 ? -2.757 -0.451 -11.190 1.00 77.31 82 GLU A N 1
ATOM 684 C CA . GLU A 1 82 ? -3.625 -0.916 -10.120 1.00 77.31 82 GLU A CA 1
ATOM 685 C C . GLU A 1 82 ? -3.046 -2.186 -9.489 1.00 77.31 82 GLU A C 1
ATOM 687 O O . GLU A 1 82 ? -2.736 -3.163 -10.171 1.00 77.31 82 GLU A O 1
ATOM 692 N N . LEU A 1 83 ? -2.898 -2.167 -8.167 1.00 73.12 83 LEU A N 1
ATOM 693 C CA . LEU A 1 83 ? -2.400 -3.279 -7.371 1.00 73.12 83 LEU A CA 1
ATOM 694 C C . LEU A 1 83 ? -3.532 -4.284 -7.088 1.00 73.12 83 LEU A C 1
ATOM 696 O O . LEU A 1 83 ? -3.787 -4.612 -5.937 1.00 73.12 83 LEU A O 1
ATOM 700 N N . GLU A 1 84 ? -4.250 -4.730 -8.119 1.00 65.31 84 GLU A N 1
ATOM 701 C CA . GLU A 1 84 ? -5.309 -5.750 -7.998 1.00 65.31 84 GLU A CA 1
ATOM 702 C C . GLU A 1 84 ? -4.751 -7.179 -8.154 1.00 65.31 84 GLU A C 1
ATOM 704 O O . GLU A 1 84 ? -5.297 -8.114 -7.574 1.00 65.31 84 GLU A O 1
ATOM 709 N N . ASP A 1 85 ? -3.624 -7.363 -8.858 1.00 55.34 85 ASP A N 1
ATOM 710 C CA . ASP A 1 85 ? -3.009 -8.681 -9.058 1.00 55.34 85 ASP A CA 1
ATOM 711 C C . ASP A 1 85 ? -1.473 -8.601 -8.979 1.00 55.34 85 ASP A C 1
ATOM 713 O O . ASP A 1 85 ? -0.787 -8.082 -9.864 1.00 55.34 85 ASP A O 1
ATOM 717 N N . LEU A 1 86 ? -0.900 -9.142 -7.900 1.00 52.44 86 LEU A N 1
ATOM 718 C CA . LEU A 1 86 ? 0.552 -9.161 -7.658 1.00 52.44 86 LEU A CA 1
ATOM 719 C C . LEU A 1 86 ? 1.319 -10.031 -8.667 1.00 52.44 86 LEU A C 1
ATOM 721 O O . LEU A 1 86 ? 2.551 -10.046 -8.663 1.00 52.44 86 LEU A O 1
ATOM 725 N N . ARG A 1 87 ? 0.615 -10.740 -9.559 1.00 49.56 87 ARG A N 1
ATOM 726 C CA . ARG A 1 87 ? 1.213 -11.425 -10.715 1.00 49.56 87 ARG A CA 1
ATOM 727 C C . ARG A 1 87 ? 1.993 -10.472 -11.623 1.00 49.56 87 ARG A C 1
ATOM 729 O O . ARG A 1 87 ? 2.912 -10.927 -12.290 1.00 49.56 87 ARG A O 1
ATOM 736 N N . LEU A 1 88 ? 1.696 -9.170 -11.591 1.00 49.94 88 LEU A N 1
ATOM 737 C CA . LEU A 1 88 ? 2.437 -8.138 -12.325 1.00 49.94 88 LEU A CA 1
ATOM 738 C C . LEU A 1 88 ? 3.780 -7.744 -11.677 1.00 49.94 88 LEU A C 1
ATOM 740 O O . LEU A 1 88 ? 4.557 -7.022 -12.296 1.00 49.94 88 LEU A O 1
ATOM 744 N N . ILE A 1 89 ? 4.066 -8.199 -10.449 1.00 50.50 89 ILE A N 1
ATOM 745 C CA . ILE A 1 89 ? 5.298 -7.867 -9.702 1.00 50.50 89 ILE A CA 1
ATOM 746 C C . ILE A 1 89 ? 6.290 -9.039 -9.682 1.00 50.50 89 ILE A C 1
ATOM 748 O O . ILE A 1 89 ? 7.426 -8.887 -9.231 1.00 50.50 89 ILE A O 1
ATOM 752 N N . LYS A 1 90 ? 5.914 -10.223 -10.185 1.00 49.62 90 LYS A N 1
ATOM 753 C CA . LYS A 1 90 ? 6.896 -11.293 -10.380 1.00 49.62 90 LYS A CA 1
ATOM 754 C C . LYS A 1 90 ? 7.726 -10.973 -11.627 1.00 49.62 90 LYS A C 1
ATOM 756 O O . LYS A 1 90 ? 7.133 -10.746 -12.679 1.00 49.62 90 LYS A O 1
ATOM 761 N N . PRO A 1 91 ? 9.071 -10.965 -11.544 1.00 49.38 91 PRO A N 1
ATOM 762 C CA . PRO A 1 91 ? 9.883 -10.919 -12.747 1.00 49.38 91 PRO A CA 1
ATOM 763 C C . PRO A 1 91 ? 9.514 -12.147 -13.575 1.00 49.38 91 PRO A C 1
ATOM 765 O O . PRO A 1 91 ? 9.543 -13.269 -13.059 1.00 49.38 91 PRO A O 1
ATOM 768 N N . ASP A 1 92 ? 9.108 -11.914 -14.820 1.00 46.19 92 ASP A N 1
ATOM 769 C CA . ASP A 1 92 ? 8.874 -12.959 -15.807 1.00 46.19 92 ASP A CA 1
ATOM 770 C C . ASP A 1 92 ? 10.189 -13.738 -15.944 1.00 46.19 92 ASP A C 1
ATOM 772 O O . ASP A 1 92 ? 11.150 -13.274 -16.557 1.00 46.19 92 ASP A O 1
ATOM 776 N N . ARG A 1 93 ? 10.300 -14.868 -15.239 1.00 46.69 93 ARG A N 1
ATOM 777 C CA . ARG A 1 93 ? 11.413 -15.798 -15.410 1.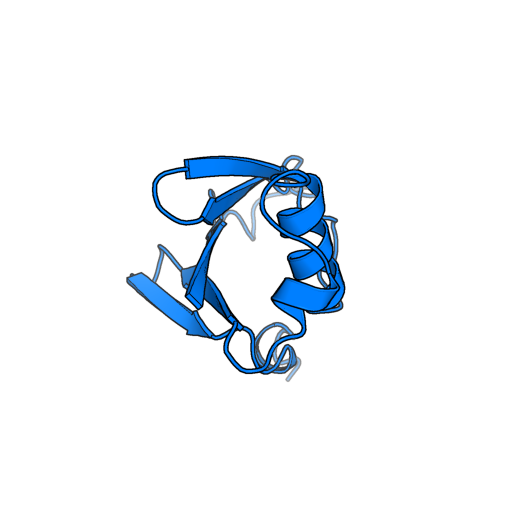00 46.69 93 ARG A CA 1
ATOM 778 C C . ARG A 1 93 ? 11.071 -16.653 -16.623 1.00 46.69 93 ARG A C 1
ATOM 780 O O . ARG A 1 93 ? 10.450 -17.704 -16.470 1.00 46.69 93 ARG A O 1
ATOM 787 N N . LYS A 1 94 ? 11.460 -16.179 -17.803 1.00 39.81 94 LYS A N 1
ATOM 788 C CA . LYS A 1 94 ? 11.739 -17.040 -18.952 1.00 39.81 94 LYS A CA 1
ATOM 789 C C . LYS A 1 94 ? 13.239 -17.158 -19.144 1.00 39.81 94 LYS A C 1
ATOM 791 O O . LYS A 1 94 ? 13.924 -16.123 -19.000 1.00 39.81 94 LYS A O 1
#

Foldseek 3Di:
DEKEKEADDPPDPDDDDPPFCWIWIDDDPDIDIDGDPPDPPDVLSVLVRVCVRCVVPHDSVNCPPPVYWYWYQDPVVRDTDTPPDCVVVDDPDD

Organism: NCBI:txid543379

pLDDT: mean 70.17, std 16.33, range [32.94, 90.25]

Radius of gyration: 13.64 Å; chains: 1; bounding box: 40×33×32 Å

Sequence (94 aa):
MTFILRKQNNLTYLIELPKEGLVFLQYRNETKRALLPNEITSIDTVKALFVRSFPKQLTMEYLDSPHVKIYIHDSNKDMFYELEDLRLIKPDRK

InterPro domains:
  IPR022782 Actin interacting protein 3-like, C-terminal [PF03915] (24-90)
  IPR051825 SRC Kinase Signaling Inhibitor [PTHR22741] (21-90)

Secondary structure (DSSP, 8-state):
-EEEEEE-----SSSS--S--EEEEEETTEEEEEEPPS----HHHHHHHHHHHSTTT--HHHHHSTT-EEEEEETTTTEEEETT-GGGGS----